Protein AF-A0A835NJE0-F1 (afdb_monomer_lite)

Organism: NCBI:txid245042

Structure (mmCIF, N/CA/C/O backbone):
data_AF-A0A835NJE0-F1
#
_entry.id   AF-A0A835NJE0-F1
#
loop_
_atom_site.group_PDB
_atom_site.id
_atom_site.type_symbol
_atom_site.label_atom_id
_atom_site.label_alt_id
_atom_site.label_comp_id
_atom_site.label_asym_id
_atom_site.label_entity_id
_atom_site.label_seq_id
_atom_site.pdbx_PDB_ins_code
_atom_site.Cartn_x
_atom_site.Cartn_y
_atom_site.Cartn_z
_atom_site.occupancy
_atom_site.B_iso_or_equiv
_atom_site.auth_seq_id
_atom_site.auth_comp_id
_atom_site.auth_asym_id
_atom_site.auth_atom_id
_atom_site.pdbx_PDB_model_num
ATOM 1 N N . MET A 1 1 ? 26.793 -28.874 2.602 1.00 48.78 1 MET A N 1
ATOM 2 C CA . MET A 1 1 ? 27.518 -27.954 1.697 1.00 48.78 1 MET A CA 1
ATOM 3 C C . MET A 1 1 ? 26.496 -27.272 0.812 1.00 48.78 1 MET A C 1
ATOM 5 O O . MET A 1 1 ? 25.777 -27.975 0.118 1.00 48.78 1 MET A O 1
ATOM 9 N N . GLY A 1 2 ? 26.383 -25.947 0.906 1.00 50.41 2 GLY A N 1
ATOM 10 C CA . GLY A 1 2 ? 25.436 -25.157 0.114 1.00 50.41 2 GLY A CA 1
ATOM 11 C C . GLY A 1 2 ? 25.019 -23.858 0.799 1.00 50.41 2 GLY A C 1
ATOM 12 O O . GLY A 1 2 ? 23.835 -23.573 0.890 1.00 50.41 2 GLY A O 1
ATOM 13 N N . SER A 1 3 ? 25.967 -23.097 1.343 1.00 54.16 3 SER A N 1
ATOM 14 C CA . SER A 1 3 ? 25.732 -21.709 1.732 1.00 54.16 3 SER A CA 1
ATOM 15 C C . SER A 1 3 ? 25.838 -20.855 0.472 1.00 54.16 3 SER A C 1
ATOM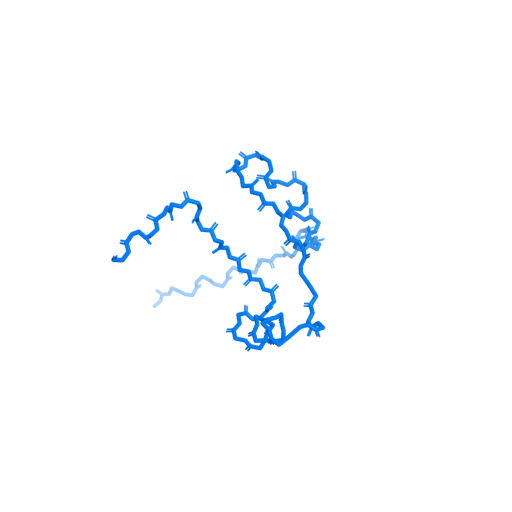 17 O O . SER A 1 3 ? 26.935 -20.488 0.057 1.00 54.16 3 SER A O 1
ATOM 19 N N . THR A 1 4 ? 24.711 -20.531 -0.161 1.00 59.03 4 THR A N 1
ATOM 20 C CA . THR A 1 4 ? 24.653 -19.375 -1.064 1.00 59.03 4 THR A CA 1
ATOM 21 C C . THR A 1 4 ? 24.748 -18.113 -0.212 1.00 59.03 4 THR A C 1
ATOM 23 O O . THR A 1 4 ? 23.748 -17.472 0.089 1.00 59.03 4 THR A O 1
ATOM 26 N N . GLY A 1 5 ? 25.966 -17.794 0.229 1.00 62.62 5 GLY A N 1
ATOM 27 C CA . GLY A 1 5 ? 26.327 -16.479 0.746 1.00 62.62 5 GLY A CA 1
ATOM 28 C C . GLY A 1 5 ? 26.501 -15.526 -0.429 1.00 62.62 5 GLY A C 1
ATOM 29 O O . GLY A 1 5 ? 27.624 -15.163 -0.758 1.00 62.62 5 GLY A O 1
ATOM 30 N N . GLN A 1 6 ? 25.407 -15.212 -1.126 1.00 70.44 6 GLN A N 1
ATOM 31 C CA . GLN A 1 6 ? 25.411 -14.098 -2.068 1.00 70.44 6 GLN A CA 1
ATOM 32 C C . GLN A 1 6 ? 25.279 -12.818 -1.247 1.00 70.44 6 GLN 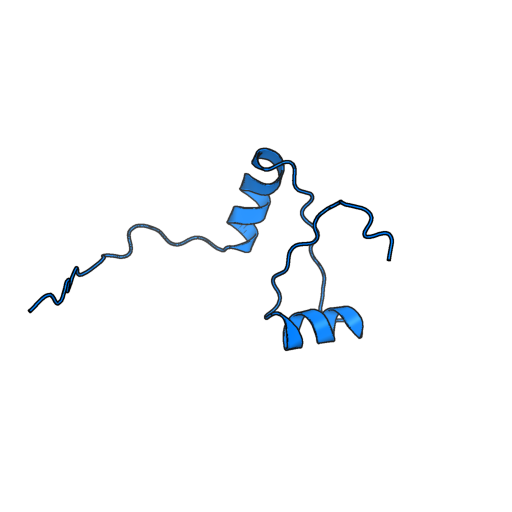A C 1
ATOM 34 O O . GLN A 1 6 ? 24.252 -12.593 -0.605 1.00 70.44 6 GLN A O 1
ATOM 39 N N . GLU A 1 7 ? 26.334 -12.004 -1.233 1.00 71.75 7 GLU A N 1
ATOM 40 C CA . GLU A 1 7 ? 26.209 -10.607 -0.833 1.00 71.75 7 GLU A CA 1
ATOM 41 C C . GLU A 1 7 ? 25.374 -9.898 -1.898 1.00 71.75 7 GLU A C 1
ATOM 43 O O . GLU A 1 7 ? 25.770 -9.792 -3.057 1.00 71.75 7 GLU A O 1
ATOM 48 N N . HIS A 1 8 ? 24.175 -9.475 -1.511 1.00 80.19 8 HIS A N 1
ATOM 49 C CA . HIS A 1 8 ? 23.330 -8.636 -2.343 1.00 80.19 8 HIS A CA 1
ATOM 50 C C . HIS A 1 8 ? 23.563 -7.185 -1.942 1.00 80.19 8 HIS A C 1
ATOM 52 O O . HIS A 1 8 ? 23.323 -6.804 -0.796 1.00 80.19 8 HIS A O 1
ATOM 58 N N . GLU A 1 9 ? 24.016 -6.375 -2.891 1.00 84.06 9 GLU A N 1
ATOM 59 C CA . GLU A 1 9 ? 24.117 -4.933 -2.706 1.00 84.06 9 GLU A CA 1
ATOM 60 C C . GLU A 1 9 ? 22.736 -4.294 -2.889 1.00 84.06 9 GLU A C 1
ATOM 62 O O . GLU A 1 9 ? 21.968 -4.658 -3.785 1.00 84.06 9 GLU A O 1
ATOM 67 N N . LEU A 1 10 ? 22.398 -3.335 -2.026 1.00 85.25 10 LEU A N 1
ATOM 68 C CA . LEU A 1 10 ? 21.190 -2.535 -2.195 1.00 85.25 10 LEU A CA 1
ATOM 69 C C . LEU A 1 10 ? 21.388 -1.615 -3.404 1.00 85.25 10 LEU A C 1
ATOM 71 O O . LEU A 1 10 ? 22.183 -0.683 -3.345 1.00 85.25 10 LEU A O 1
ATOM 75 N N . ILE A 1 11 ? 20.667 -1.886 -4.494 1.00 90.50 11 ILE A N 1
ATOM 76 C CA . ILE A 1 11 ? 20.755 -1.088 -5.727 1.00 90.50 11 ILE A CA 1
ATOM 77 C C . ILE A 1 11 ? 19.835 0.135 -5.654 1.00 90.50 11 ILE A C 1
ATO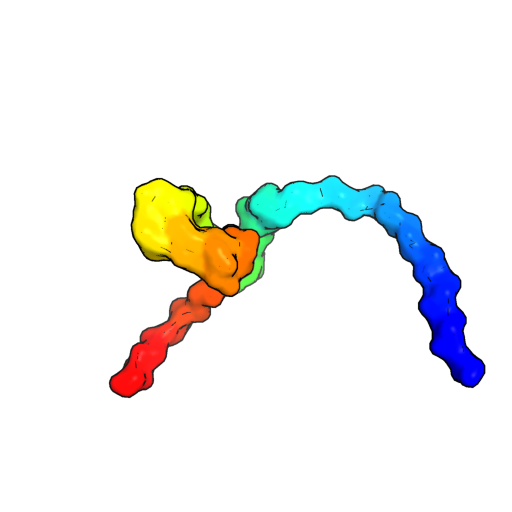M 79 O O . ILE A 1 11 ? 20.244 1.244 -5.981 1.00 90.50 11 ILE A O 1
ATOM 83 N N . GLU A 1 12 ? 18.596 -0.056 -5.202 1.00 87.75 12 GLU A N 1
ATOM 84 C CA . GLU A 1 12 ? 17.599 1.009 -5.103 1.00 87.75 12 GLU A CA 1
ATOM 85 C C . GLU A 1 12 ? 16.632 0.712 -3.952 1.00 87.75 12 GLU A C 1
ATOM 87 O O . GLU A 1 12 ? 16.284 -0.442 -3.693 1.00 87.75 12 GLU A O 1
ATOM 92 N N . SER A 1 13 ? 16.201 1.760 -3.253 1.00 90.81 13 SER A N 1
ATOM 93 C CA . SER A 1 13 ? 15.181 1.693 -2.210 1.00 90.81 13 SER A CA 1
ATOM 94 C C . SER A 1 13 ? 14.151 2.780 -2.468 1.00 90.81 13 SER A C 1
ATOM 96 O O . SER A 1 13 ? 14.513 3.935 -2.690 1.00 90.81 13 SER A O 1
ATOM 98 N N . MET A 1 14 ? 12.873 2.414 -2.425 1.00 92.75 14 MET A N 1
ATOM 99 C CA . MET A 1 14 ? 11.774 3.355 -2.592 1.00 92.75 14 MET A CA 1
ATOM 100 C C . MET A 1 14 ? 10.676 3.109 -1.556 1.00 92.75 14 MET A C 1
ATOM 102 O O . MET A 1 14 ? 10.454 1.958 -1.162 1.00 92.75 14 MET A O 1
ATOM 106 N N . PRO A 1 15 ? 9.948 4.153 -1.123 1.00 93.88 15 PRO A N 1
ATOM 107 C CA . PRO A 1 15 ? 8.855 3.974 -0.182 1.00 93.88 15 PRO A CA 1
ATOM 108 C C . PRO A 1 15 ? 7.751 3.098 -0.775 1.00 93.88 15 PRO A C 1
ATOM 110 O O . PRO A 1 15 ? 7.250 3.338 -1.873 1.00 93.88 15 PRO A O 1
ATOM 113 N N . LEU A 1 16 ? 7.328 2.086 -0.020 1.00 90.06 16 LEU A N 1
ATOM 114 C CA . LEU A 1 16 ? 6.320 1.130 -0.481 1.00 90.06 16 LEU A CA 1
ATOM 115 C C . LEU A 1 16 ? 4.987 1.810 -0.832 1.00 90.06 16 LEU A C 1
ATOM 117 O O . LEU A 1 16 ? 4.326 1.429 -1.796 1.00 90.06 16 LEU A O 1
ATOM 121 N N . LEU A 1 17 ? 4.614 2.849 -0.079 1.00 90.19 17 LEU A N 1
ATOM 122 C CA . LEU A 1 17 ? 3.427 3.653 -0.363 1.00 90.19 17 LEU A CA 1
ATOM 123 C C . LEU A 1 17 ? 3.510 4.316 -1.746 1.00 90.19 17 LEU A C 1
ATOM 125 O O . LEU A 1 17 ? 2.537 4.294 -2.499 1.00 90.19 17 LEU A O 1
ATOM 129 N N . GLU A 1 18 ? 4.676 4.857 -2.096 1.00 92.44 18 GLU A N 1
ATOM 130 C CA . GLU A 1 18 ? 4.914 5.456 -3.411 1.00 92.44 18 GLU A CA 1
ATOM 131 C C . GLU A 1 18 ? 4.876 4.398 -4.512 1.00 92.44 18 GLU A C 1
ATOM 133 O O . GLU A 1 18 ? 4.255 4.603 -5.558 1.00 92.44 18 GLU A O 1
ATOM 138 N N . TRP A 1 19 ? 5.458 3.221 -4.265 1.00 93.19 19 TRP A N 1
ATOM 139 C CA . TRP A 1 19 ? 5.368 2.111 -5.207 1.00 93.19 19 TRP A CA 1
ATOM 140 C C . TRP A 1 19 ? 3.912 1.702 -5.463 1.00 93.19 19 TRP A C 1
ATOM 142 O O . TRP A 1 19 ? 3.517 1.539 -6.622 1.00 93.19 19 TRP A O 1
ATOM 152 N N . PHE A 1 20 ? 3.084 1.596 -4.417 1.00 91.31 20 PHE A N 1
ATOM 153 C CA . PHE A 1 20 ? 1.660 1.308 -4.581 1.00 91.31 20 PHE A CA 1
ATOM 154 C C . PHE A 1 20 ? 0.947 2.407 -5.364 1.00 91.31 20 PHE A C 1
ATOM 156 O O . PHE A 1 20 ? 0.221 2.083 -6.304 1.00 91.31 20 PHE A O 1
ATOM 163 N N . ALA A 1 21 ? 1.190 3.682 -5.047 1.00 91.50 21 ALA A N 1
ATOM 164 C CA . ALA A 1 21 ? 0.597 4.818 -5.755 1.00 91.50 21 ALA A CA 1
ATOM 165 C C . ALA A 1 21 ? 0.939 4.823 -7.258 1.00 91.50 21 ALA A C 1
ATOM 167 O O . ALA A 1 21 ? 0.099 5.188 -8.082 1.00 91.50 21 ALA A O 1
ATOM 168 N N . ASN A 1 22 ? 2.124 4.335 -7.628 1.00 93.31 22 ASN A N 1
ATOM 169 C CA . ASN A 1 22 ? 2.571 4.272 -9.019 1.00 93.31 22 ASN A CA 1
ATOM 170 C C . ASN A 1 22 ? 2.077 3.028 -9.776 1.00 93.31 22 ASN A C 1
ATOM 172 O O . ASN A 1 22 ? 1.986 3.048 -11.008 1.00 93.31 22 ASN A O 1
ATOM 176 N N . ASN A 1 23 ? 1.762 1.933 -9.076 1.00 91.62 23 ASN A N 1
ATOM 177 C CA . ASN A 1 23 ? 1.519 0.639 -9.716 1.00 91.62 23 ASN A CA 1
ATOM 178 C C . ASN A 1 23 ? 0.109 0.069 -9.518 1.00 91.62 23 ASN A C 1
ATOM 180 O O . ASN A 1 23 ? -0.271 -0.810 -10.291 1.00 91.62 23 ASN A O 1
ATOM 184 N N . TYR A 1 24 ? -0.704 0.573 -8.580 1.00 89.19 24 TYR A N 1
ATOM 185 C CA . TYR A 1 24 ? -2.030 0.003 -8.282 1.00 89.19 24 TYR A CA 1
ATOM 186 C C . TYR A 1 24 ? -2.914 -0.173 -9.529 1.00 89.19 24 TYR A C 1
ATOM 188 O O . TYR A 1 24 ? -3.546 -1.217 -9.701 1.00 89.19 24 TYR A O 1
ATOM 196 N N . LYS A 1 25 ? -2.888 0.804 -10.451 1.00 88.69 25 LYS A N 1
ATOM 197 C CA . LYS A 1 25 ? -3.653 0.760 -11.709 1.00 88.69 25 LYS A CA 1
ATOM 198 C C . LYS A 1 25 ? -3.201 -0.358 -12.644 1.00 88.69 25 LYS A C 1
ATOM 200 O O . LYS A 1 25 ? -4.039 -0.952 -13.313 1.00 88.69 25 LYS A O 1
ATOM 205 N N . LYS A 1 26 ? -1.898 -0.663 -12.686 1.00 92.12 26 LYS A N 1
ATOM 206 C CA . LYS A 1 26 ? -1.342 -1.723 -13.548 1.00 92.12 26 LYS A CA 1
ATOM 207 C C . LYS A 1 26 ? -1.867 -3.100 -13.150 1.00 92.12 26 LYS A C 1
ATOM 209 O O . LYS A 1 26 ? -2.022 -3.966 -14.000 1.00 92.12 26 LYS A O 1
ATOM 214 N N . PHE A 1 27 ? -2.173 -3.275 -11.867 1.00 85.56 27 PHE A N 1
ATOM 215 C CA . PHE A 1 27 ? -2.706 -4.515 -11.313 1.00 85.56 27 PHE A CA 1
ATOM 216 C C . PHE A 1 27 ? -4.240 -4.544 -11.249 1.00 85.56 27 PHE A C 1
ATOM 218 O O . PHE A 1 27 ? -4.806 -5.484 -10.697 1.00 85.56 27 PHE A O 1
ATOM 225 N N . GLY A 1 28 ? -4.927 -3.521 -11.778 1.00 85.88 28 GLY A N 1
ATOM 226 C CA . GLY A 1 28 ? -6.388 -3.412 -11.690 1.00 85.88 28 GLY A CA 1
ATOM 227 C C . GLY A 1 28 ? -6.908 -3.301 -10.251 1.00 85.88 28 GLY A C 1
ATOM 228 O O . GLY A 1 28 ? -8.078 -3.582 -9.993 1.00 85.88 28 GLY A O 1
ATOM 229 N N . ALA A 1 29 ? -6.047 -2.916 -9.308 1.00 87.19 29 ALA A N 1
ATOM 230 C CA . ALA A 1 29 ? -6.402 -2.739 -7.910 1.00 87.19 29 ALA A CA 1
ATOM 231 C C . ALA A 1 29 ? -6.928 -1.320 -7.658 1.00 87.19 29 ALA A C 1
ATOM 233 O O . ALA A 1 29 ? -6.706 -0.396 -8.440 1.00 87.19 29 ALA A O 1
ATOM 234 N N . THR A 1 30 ? -7.617 -1.134 -6.538 1.00 87.94 30 THR A N 1
ATOM 235 C CA . THR A 1 30 ? -7.929 0.191 -5.991 1.00 87.94 30 THR A CA 1
ATOM 236 C C . THR A 1 30 ? -7.024 0.400 -4.783 1.00 87.94 30 THR A C 1
ATOM 238 O O . THR A 1 30 ? -6.95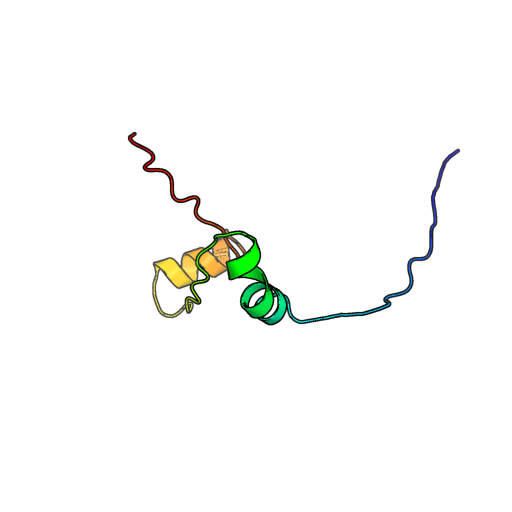4 -0.478 -3.928 1.00 87.94 30 THR A O 1
ATOM 241 N N . LEU A 1 31 ? -6.303 1.521 -4.741 1.00 89.88 31 LEU A N 1
ATOM 242 C CA . LEU A 1 31 ? -5.482 1.893 -3.592 1.00 89.88 31 LEU A CA 1
ATOM 243 C C . LEU A 1 31 ? -6.283 2.820 -2.679 1.00 89.88 31 LEU A C 1
ATOM 245 O O . LEU A 1 31 ? -6.724 3.879 -3.123 1.00 89.88 31 LEU A O 1
ATOM 249 N N . GLU A 1 32 ? -6.426 2.436 -1.415 1.00 89.44 32 GLU A N 1
ATOM 250 C CA . GLU A 1 32 ? -7.046 3.253 -0.373 1.00 89.44 32 GLU A CA 1
ATOM 251 C C . GLU A 1 32 ? -6.044 3.473 0.760 1.00 89.44 32 GLU A C 1
ATOM 253 O O . GLU A 1 32 ? -5.374 2.540 1.200 1.00 89.44 32 GLU A O 1
ATOM 258 N N . ILE A 1 33 ? -5.928 4.722 1.214 1.00 89.12 33 ILE A N 1
ATOM 259 C CA . ILE A 1 33 ? -5.055 5.099 2.328 1.00 89.12 33 ILE A CA 1
ATOM 260 C C . ILE A 1 33 ? -5.944 5.366 3.535 1.00 89.12 33 ILE A C 1
ATOM 262 O O . ILE A 1 33 ? -6.810 6.240 3.497 1.00 89.12 33 ILE A O 1
ATOM 266 N N . VAL A 1 34 ? -5.712 4.617 4.608 1.00 88.19 34 VAL A N 1
ATOM 267 C CA . VAL A 1 34 ? -6.453 4.727 5.867 1.00 88.19 34 VAL A CA 1
ATOM 268 C C . VAL A 1 34 ? -5.553 5.269 6.973 1.00 88.19 34 VAL A C 1
ATOM 270 O O . VAL A 1 34 ? -4.333 5.126 6.924 1.00 88.19 34 VAL A O 1
ATOM 273 N N . THR A 1 35 ? -6.158 5.906 7.975 1.00 90.62 35 THR A N 1
ATOM 274 C CA . THR A 1 35 ? -5.450 6.396 9.171 1.00 90.62 35 THR A CA 1
ATOM 275 C C . THR A 1 35 ? -5.841 5.568 10.388 1.00 90.62 35 THR A C 1
ATOM 277 O O . THR A 1 35 ? -6.909 4.959 10.409 1.00 90.62 35 THR A O 1
ATOM 280 N N . ASP A 1 36 ? -5.017 5.582 11.427 1.00 91.50 36 ASP A N 1
ATOM 281 C CA . ASP A 1 36 ? -5.246 4.860 12.683 1.00 91.50 36 ASP A CA 1
ATOM 282 C C . ASP A 1 36 ? -6.248 5.545 13.631 1.00 91.50 36 ASP A C 1
ATOM 284 O O . ASP A 1 36 ? -6.501 5.050 14.728 1.00 91.50 36 ASP A O 1
ATOM 288 N N . LYS A 1 37 ? -6.845 6.666 13.208 1.00 92.50 37 LYS A N 1
ATOM 289 C CA . LYS A 1 37 ? -7.753 7.480 14.030 1.00 92.50 37 LYS A CA 1
ATOM 290 C C . LYS A 1 37 ? -9.058 6.773 14.400 1.00 92.50 37 LYS A C 1
ATOM 292 O O . LYS A 1 37 ? -9.684 7.157 15.384 1.00 92.50 37 LYS A O 1
ATOM 297 N N . SER A 1 38 ? -9.491 5.787 13.615 1.00 93.06 38 SER A N 1
ATOM 298 C CA . SER A 1 38 ? -10.647 4.950 13.950 1.00 93.06 38 SER A CA 1
ATOM 299 C C . SER A 1 38 ? -10.220 3.688 14.694 1.00 93.06 38 SER A C 1
ATOM 301 O O . SER A 1 38 ? 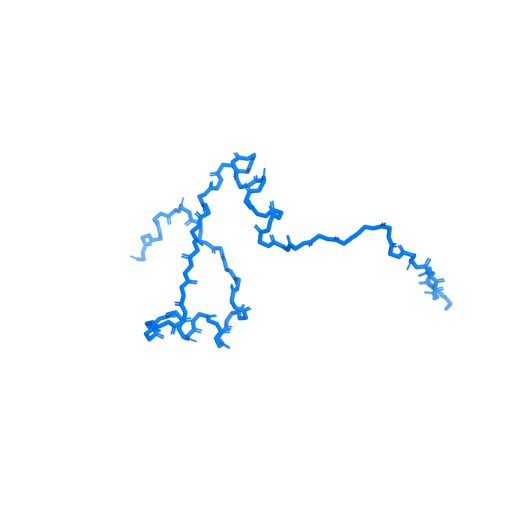-9.067 3.258 14.618 1.00 93.06 38 SER A O 1
ATOM 303 N N . GLN A 1 39 ? -11.164 3.056 15.394 1.00 92.31 39 GLN A N 1
ATOM 304 C CA . GLN A 1 39 ? -10.910 1.795 16.086 1.00 92.31 39 GLN A CA 1
ATOM 305 C C . GLN A 1 39 ? -10.461 0.702 15.104 1.00 92.31 39 GLN A C 1
ATOM 307 O O . GLN A 1 39 ? -9.516 -0.034 15.391 1.00 92.31 39 GLN A O 1
ATOM 312 N N . GLU A 1 40 ? -11.092 0.629 13.934 1.00 89.06 40 GLU A N 1
ATOM 313 C CA . GLU A 1 40 ? -10.764 -0.303 12.857 1.00 89.06 40 GLU A CA 1
ATOM 314 C C . GLU A 1 40 ? -9.388 0.002 12.257 1.00 89.06 40 GLU A C 1
ATOM 316 O O . GLU A 1 40 ? -8.598 -0.915 12.053 1.00 89.06 40 GLU A O 1
ATOM 321 N N . GLY A 1 41 ? -9.053 1.279 12.033 1.00 87.88 41 GLY A N 1
ATOM 322 C CA . GLY A 1 41 ? -7.741 1.692 11.526 1.00 87.88 41 GLY A CA 1
ATOM 323 C C . GLY A 1 41 ? -6.618 1.374 12.515 1.00 87.88 41 GLY A C 1
ATOM 324 O O . GLY A 1 41 ? -5.576 0.837 12.141 1.00 87.88 41 GLY A O 1
ATOM 325 N N . SER A 1 42 ? -6.857 1.613 13.803 1.00 91.50 42 SER A N 1
ATOM 326 C CA . SER A 1 42 ? -5.956 1.205 14.884 1.00 91.50 42 SER A CA 1
ATOM 327 C C . SER A 1 42 ? -5.763 -0.318 14.942 1.00 91.50 42 SER A C 1
ATOM 329 O O . SER A 1 42 ? -4.640 -0.788 15.133 1.00 91.50 42 SER A O 1
ATOM 331 N N . GLN A 1 43 ? -6.830 -1.108 14.773 1.00 92.44 43 GLN A N 1
ATOM 332 C CA . GLN A 1 43 ? -6.728 -2.571 14.681 1.00 92.44 43 GLN A CA 1
ATOM 333 C C . GLN A 1 43 ? -5.979 -3.009 13.426 1.00 92.44 43 GLN A C 1
ATOM 335 O O . GLN A 1 43 ? -5.191 -3.946 13.488 1.00 92.44 43 GLN A O 1
ATOM 340 N N . PHE A 1 44 ? -6.178 -2.314 12.310 1.00 88.69 44 PHE A N 1
ATOM 341 C CA . PHE A 1 44 ? -5.492 -2.605 11.064 1.00 88.69 44 PHE A CA 1
ATOM 342 C C . PHE A 1 44 ? -3.975 -2.423 11.195 1.00 88.69 44 PHE A C 1
ATOM 344 O O . PHE A 1 44 ? -3.207 -3.313 10.827 1.00 88.69 44 PHE A O 1
ATOM 351 N N . VAL A 1 45 ? -3.532 -1.322 11.807 1.00 89.44 45 VAL A N 1
ATOM 352 C CA . VAL A 1 45 ? -2.105 -1.086 12.077 1.00 89.44 45 VAL A CA 1
ATOM 353 C C . VAL A 1 45 ? -1.544 -2.131 13.044 1.00 89.44 45 VAL A C 1
ATOM 355 O O . VAL A 1 45 ? -0.500 -2.717 12.769 1.00 89.44 45 VAL A O 1
ATOM 358 N N . LYS A 1 46 ? -2.243 -2.412 14.151 1.00 90.38 46 LYS A N 1
ATOM 359 C CA . LYS A 1 46 ? -1.766 -3.354 15.181 1.00 90.38 46 LYS A CA 1
ATOM 360 C C . LYS A 1 46 ? -1.784 -4.817 14.728 1.00 90.38 46 LYS A C 1
ATOM 362 O O . LYS A 1 46 ? -0.903 -5.574 15.115 1.00 90.38 46 LYS A O 1
ATOM 367 N N . GLY A 1 47 ? -2.789 -5.215 13.952 1.00 89.12 47 GLY A N 1
ATOM 368 C CA . GLY A 1 47 ? -3.008 -6.597 13.523 1.00 89.12 47 GLY A CA 1
ATOM 369 C C . GLY A 1 47 ? -2.300 -6.965 12.220 1.00 89.12 47 GLY A C 1
ATOM 370 O O . GLY A 1 47 ? -1.857 -8.100 12.079 1.00 89.12 47 GLY A O 1
ATOM 371 N N . PHE A 1 48 ? -2.161 -6.017 11.287 1.00 86.38 48 PHE A N 1
ATOM 372 C CA . PHE A 1 48 ? -1.613 -6.266 9.945 1.00 86.38 48 PHE A CA 1
ATOM 373 C C . PHE A 1 48 ? -0.358 -5.439 9.627 1.00 86.38 48 PHE A C 1
ATOM 375 O O . PHE A 1 48 ? 0.152 -5.494 8.511 1.00 86.38 48 PHE A O 1
ATOM 382 N N . GLY A 1 49 ? 0.156 -4.653 10.579 1.00 86.69 49 GLY A N 1
ATOM 383 C CA . GLY A 1 49 ? 1.354 -3.833 10.371 1.00 86.69 49 GLY A CA 1
ATOM 384 C C . GLY A 1 49 ? 1.134 -2.628 9.450 1.00 86.69 49 GLY A C 1
ATOM 385 O O . GLY A 1 49 ? 2.096 -2.072 8.930 1.00 86.69 49 GLY A O 1
ATOM 386 N N . GLY A 1 50 ? -0.124 -2.224 9.233 1.00 84.69 50 GLY A N 1
ATOM 387 C CA . GLY A 1 50 ? -0.482 -1.037 8.448 1.00 84.69 50 GLY A CA 1
ATOM 388 C C . GLY A 1 50 ? -0.546 -1.250 6.933 1.00 84.69 50 GLY A C 1
ATOM 389 O O . GLY A 1 50 ? -0.748 -0.281 6.203 1.00 84.69 50 GLY A O 1
ATOM 390 N N . ILE A 1 51 ? -0.409 -2.488 6.447 1.00 87.62 51 ILE A N 1
ATOM 391 C CA . ILE A 1 51 ? -0.530 -2.839 5.025 1.00 87.62 51 ILE A CA 1
ATOM 392 C C . ILE A 1 51 ? -1.468 -4.038 4.890 1.00 87.62 51 ILE A C 1
ATOM 394 O O . ILE A 1 51 ? -1.381 -5.004 5.641 1.00 87.62 51 ILE A O 1
ATOM 398 N N . GLY A 1 52 ? -2.361 -3.995 3.906 1.00 85.94 52 GLY A N 1
ATOM 399 C CA . GLY A 1 52 ? -3.341 -5.048 3.682 1.00 85.94 52 GLY A CA 1
ATOM 400 C C . GLY A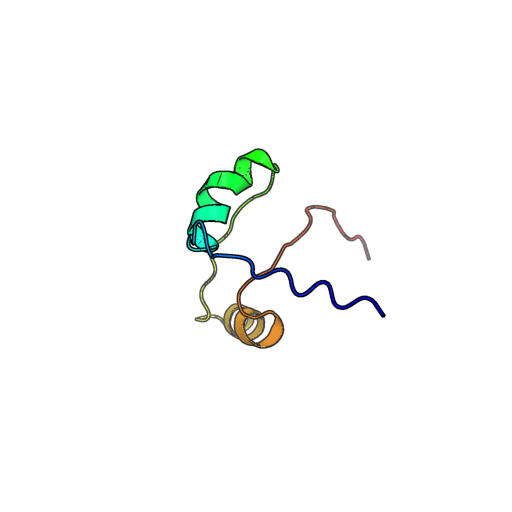 1 52 ? -3.964 -4.949 2.300 1.00 85.94 52 GLY A C 1
ATOM 401 O O . GLY A 1 52 ? -3.900 -3.911 1.644 1.00 85.94 52 GLY A O 1
ATOM 402 N N . GLY A 1 53 ? -4.548 -6.055 1.848 1.00 84.62 53 GLY A N 1
ATOM 403 C CA . GLY A 1 53 ? -5.199 -6.153 0.550 1.00 84.62 53 GLY A CA 1
ATOM 404 C C . GLY A 1 53 ? -6.557 -6.816 0.689 1.00 84.62 53 GLY A C 1
ATOM 405 O O . GLY A 1 53 ? -6.675 -7.887 1.281 1.00 84.62 53 GLY A O 1
ATOM 406 N N . LEU A 1 54 ? -7.579 -6.189 0.116 1.00 80.31 54 LEU A N 1
ATOM 407 C CA . LEU A 1 54 ? -8.907 -6.773 -0.011 1.00 80.31 54 LEU A CA 1
ATOM 408 C C . LEU A 1 54 ? -9.116 -7.191 -1.462 1.00 80.31 54 LEU A C 1
ATOM 410 O O . LEU A 1 54 ? -8.930 -6.404 -2.392 1.00 80.31 54 LEU A O 1
ATOM 414 N N . ARG A 1 55 ? -9.523 -8.442 -1.671 1.00 70.44 55 ARG A N 1
ATOM 415 C CA . ARG A 1 55 ? -9.940 -8.911 -2.992 1.00 70.44 55 ARG A CA 1
ATOM 416 C C . ARG A 1 55 ? -11.395 -8.506 -3.202 1.00 70.44 55 ARG A C 1
ATOM 418 O O . ARG A 1 55 ? -12.250 -8.889 -2.411 1.00 70.44 55 ARG A O 1
ATOM 425 N N . LYS A 1 56 ? -11.699 -7.799 -4.295 1.00 58.81 56 LYS A N 1
ATOM 426 C CA . LYS A 1 56 ? -13.082 -7.619 -4.766 1.00 58.81 56 LYS A CA 1
ATOM 427 C C . LYS A 1 56 ? -13.619 -8.960 -5.279 1.00 58.81 56 LYS A C 1
ATOM 429 O O . LYS A 1 56 ? -13.593 -9.241 -6.471 1.00 58.81 56 LYS A O 1
ATOM 434 N N . VAL A 1 57 ? -14.060 -9.813 -4.368 1.00 49.78 57 VAL A N 1
ATOM 435 C CA . VAL A 1 57 ? -15.022 -10.876 -4.642 1.00 49.78 57 VAL A CA 1
ATOM 436 C C . VAL A 1 57 ? -15.991 -10.855 -3.470 1.00 49.78 57 VAL A C 1
ATOM 438 O O . VAL A 1 57 ? -15.554 -10.779 -2.323 1.00 49.78 57 VAL A O 1
ATOM 441 N N . SER A 1 58 ? -17.295 -10.840 -3.743 1.00 42.91 58 SER A N 1
ATOM 442 C CA . SER A 1 58 ? -18.292 -11.022 -2.694 1.00 42.91 58 SER A CA 1
ATOM 443 C C . SER A 1 58 ? -18.045 -12.393 -2.084 1.00 42.91 58 SER A C 1
ATOM 445 O O . SER A 1 58 ? -18.347 -13.412 -2.702 1.00 42.91 58 SER A O 1
ATOM 447 N N . LEU A 1 59 ? -17.449 -12.421 -0.896 1.00 39.78 59 LEU A N 1
ATOM 448 C CA . LEU A 1 59 ? -17.522 -13.587 -0.042 1.00 39.78 59 LEU A CA 1
ATOM 449 C C . LEU A 1 59 ? -18.981 -13.646 0.417 1.00 39.78 59 LEU A C 1
ATOM 451 O O . LEU A 1 59 ? -19.369 -12.993 1.382 1.00 39.78 59 LEU A O 1
ATOM 455 N N . ILE A 1 60 ? -19.814 -14.326 -0.370 1.00 42.31 60 ILE A N 1
ATOM 456 C CA . ILE A 1 60 ? -21.089 -14.828 0.126 1.00 42.31 60 ILE A CA 1
ATOM 457 C C . ILE A 1 60 ? -20.669 -15.897 1.129 1.00 42.31 60 ILE A C 1
ATOM 459 O O . ILE A 1 60 ? -20.087 -16.910 0.734 1.00 42.31 60 ILE A O 1
ATOM 463 N N . MET A 1 61 ? -20.822 -15.590 2.413 1.00 43.06 61 MET A N 1
ATOM 464 C CA . MET A 1 61 ? -20.757 -16.606 3.455 1.00 43.06 61 MET A CA 1
ATOM 465 C C . MET A 1 61 ? -22.079 -17.362 3.494 1.00 43.06 61 MET A C 1
ATOM 467 O O . MET A 1 61 ? -23.124 -16.708 3.267 1.00 43.06 61 MET A O 1
#

pLDDT: mean 81.16, std 15.64, range [39.78, 93.88]

Foldseek 3Di:
DDPPPDDDDDPDDDDVVVVCVVCCVVVVHDDDQDDCPDVVQVCCCVVVVRDDDDDPDPPPD

Sequence (61 aa):
MGSTGQEHELIESMPLLEWFANNYKKFGATLEIVTDKSQEGSQFVKGFGGIGGLRKVSLIM

InterPro domains:
  IPR004403 Peptide chain release factor eRF1/aRF1 [PTHR10113] (3-58)
  IPR005142 eRF1 domain 3 [PF03465] (6-54)
  IPR029064 Ribosomal protein eL30-like superfamily [G3DSA:3.30.1330.30] (2-59)
  IPR029064 Ribosomal protein eL30-like superfamily [SSF55315] (3-54)

Radius of gyration: 17.28 Å; chains: 1; bounding box: 49×35×30 Å

Secondary structure (DSSP, 8-state):
---------------HHHHHHHHGGGGT-------TTSHHHHHHHHHHTT------S----